Protein AF-A0A8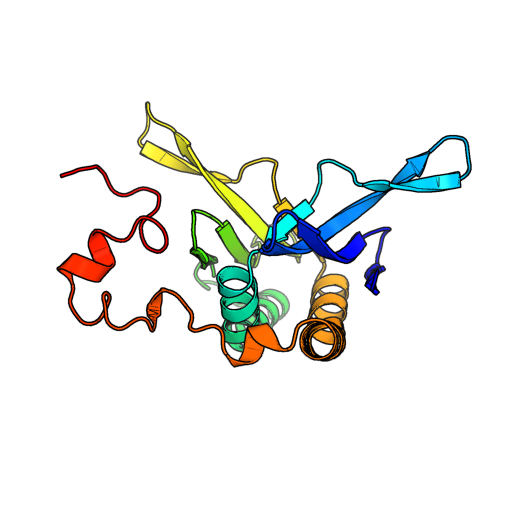B6C7X6-F1 (afdb_monomer)

pLDDT: mean 93.22, std 6.48, range [56.09, 98.69]

InterPro domains:
  IPR003173 Transcriptional coactivator p15 (PC4), C-terminal [PF02229] (4-51)
  IPR009044 ssDNA-binding transcriptional regulator [G3DSA:2.30.31.10] (1-64)
  IPR009044 ssDNA-binding transcriptional regulator [G3DSA:2.30.31.10] (76-138)
  IPR009044 ssDNA-binding transcriptional regulator [SSF54447] (4-64)
  IPR009044 ssDNA-binding transcriptional regulator [SSF54447] (81-137)
  IPR045125 RNA polymerase II transcriptional coactivator Sub1/Tcp4-like [PTHR13215] (2-65)

Structure (mmCIF, N/CA/C/O backbone):
data_AF-A0A8B6C7X6-F1
#
_entry.id   AF-A0A8B6C7X6-F1
#
loop_
_atom_site.group_PDB
_atom_site.id
_atom_site.type_symbol
_atom_site.label_atom_id
_atom_site.label_alt_id
_atom_site.label_comp_id
_atom_site.label_asym_id
_atom_site.label_entity_id
_atom_site.label_seq_id
_atom_site.pdbx_PDB_ins_code
_atom_site.Cartn_x
_atom_site.Cartn_y
_atom_site.Cartn_z
_atom_site.occupancy
_atom_site.B_iso_or_equiv
_atom_site.auth_seq_id
_atom_site.auth_comp_id
_atom_site.auth_asym_id
_atom_site.auth_atom_id
_atom_site.pdbx_PDB_model_num
ATOM 1 N N . MET A 1 1 ? 6.978 -7.448 -13.208 1.00 90.56 1 MET A N 1
ATOM 2 C CA . MET A 1 1 ? 6.382 -6.159 -12.790 1.00 90.56 1 MET A CA 1
ATOM 3 C C . MET A 1 1 ? 5.019 -6.073 -13.438 1.00 90.56 1 MET A C 1
ATOM 5 O O . MET A 1 1 ? 4.956 -6.223 -14.652 1.00 90.56 1 MET A O 1
ATOM 9 N N . LEU A 1 2 ? 3.965 -5.865 -12.661 1.00 97.81 2 LEU A N 1
ATOM 10 C CA . LEU A 1 2 ? 2.594 -5.778 -13.156 1.00 97.81 2 LEU A CA 1
ATOM 11 C C . LEU A 1 2 ? 2.209 -4.293 -13.242 1.00 97.81 2 LEU A C 1
ATOM 13 O O . LEU A 1 2 ? 2.288 -3.600 -12.225 1.00 97.81 2 LEU A O 1
ATOM 17 N N . PRO A 1 3 ? 1.902 -3.748 -14.429 1.00 97.81 3 PRO A N 1
ATOM 18 C CA . PRO A 1 3 ? 1.569 -2.336 -14.572 1.00 97.81 3 PRO A CA 1
ATOM 19 C C . PRO A 1 3 ? 0.169 -2.044 -14.025 1.00 97.81 3 PRO A C 1
ATOM 21 O O . PRO A 1 3 ? -0.782 -2.737 -14.364 1.00 97.81 3 PRO A O 1
ATOM 24 N N . ILE A 1 4 ? 0.034 -0.967 -13.248 1.00 97.94 4 ILE A N 1
ATOM 25 C CA . ILE A 1 4 ? -1.265 -0.485 -12.739 1.00 97.94 4 ILE A CA 1
ATOM 26 C C . ILE A 1 4 ? -1.573 0.959 -13.169 1.00 97.94 4 ILE A C 1
ATOM 28 O O . ILE A 1 4 ? -2.500 1.584 -12.667 1.00 97.94 4 ILE A O 1
ATOM 32 N N . GLY A 1 5 ? -0.791 1.501 -14.112 1.00 97.12 5 GLY A N 1
ATOM 33 C CA . GLY A 1 5 ? -1.032 2.786 -14.779 1.00 97.12 5 GLY A CA 1
ATOM 34 C C . GLY A 1 5 ? -0.183 3.961 -14.272 1.00 97.12 5 GLY A C 1
ATOM 35 O O . GLY A 1 5 ? 0.141 4.079 -13.092 1.00 97.12 5 GLY A O 1
ATOM 36 N N . GLY A 1 6 ? 0.170 4.882 -15.178 1.00 95.31 6 GLY A N 1
ATOM 37 C CA . GLY A 1 6 ? 0.943 6.094 -14.858 1.00 95.31 6 GLY A CA 1
ATOM 38 C C . GLY A 1 6 ? 2.358 5.823 -14.330 1.00 95.31 6 GLY A C 1
ATOM 39 O O . GLY A 1 6 ? 2.775 6.463 -13.361 1.00 95.31 6 GLY A O 1
ATOM 40 N N . ASP A 1 7 ? 3.053 4.857 -14.940 1.00 97.69 7 ASP A N 1
ATOM 41 C CA . ASP A 1 7 ? 4.367 4.338 -14.524 1.00 97.69 7 ASP A CA 1
ATOM 42 C C . ASP A 1 7 ? 4.389 3.788 -13.090 1.00 97.69 7 ASP A C 1
ATOM 44 O O . ASP A 1 7 ? 5.415 3.814 -12.408 1.00 97.69 7 ASP A O 1
ATOM 48 N N . ILE A 1 8 ? 3.244 3.309 -12.603 1.00 98.50 8 ILE A N 1
ATOM 49 C CA . ILE A 1 8 ? 3.136 2.612 -11.325 1.00 98.50 8 ILE A CA 1
ATOM 50 C C . ILE A 1 8 ? 3.047 1.118 -11.600 1.00 98.50 8 ILE A C 1
ATOM 52 O O . ILE A 1 8 ? 2.294 0.675 -12.470 1.00 98.50 8 ILE A O 1
ATOM 56 N N . PHE A 1 9 ? 3.825 0.357 -10.841 1.00 98.56 9 PHE A N 1
ATOM 57 C CA . PH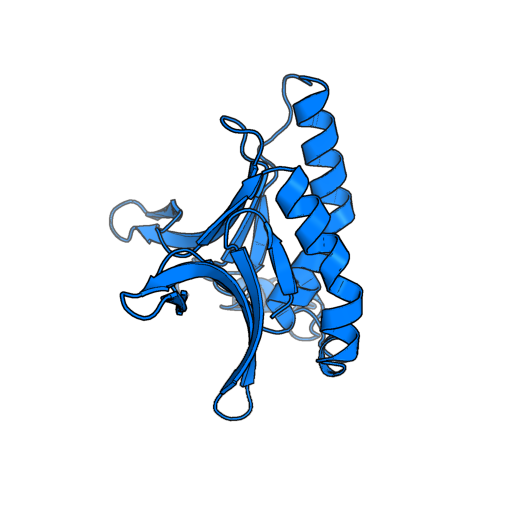E A 1 9 ? 3.926 -1.084 -10.974 1.00 98.56 9 PHE A CA 1
ATOM 58 C C . PHE A 1 9 ? 3.784 -1.764 -9.615 1.00 98.56 9 PHE A C 1
ATOM 60 O O . PHE A 1 9 ? 4.232 -1.228 -8.593 1.00 98.56 9 PHE A O 1
ATOM 67 N N . VAL A 1 10 ? 3.216 -2.967 -9.643 1.00 98.62 10 VAL A N 1
ATOM 68 C CA . VAL A 1 10 ? 3.313 -3.955 -8.572 1.00 98.62 10 VAL A CA 1
ATOM 69 C C . VAL A 1 10 ? 4.508 -4.860 -8.857 1.00 98.62 10 VAL A C 1
ATOM 71 O O . VAL A 1 10 ? 4.672 -5.383 -9.966 1.00 98.62 10 VAL A O 1
ATOM 74 N N . VAL A 1 11 ? 5.399 -4.998 -7.879 1.00 98.12 11 VAL A N 1
ATOM 75 C CA . VAL A 1 11 ? 6.640 -5.767 -8.021 1.00 98.12 11 VAL A CA 1
ATOM 76 C C . VAL A 1 11 ? 6.854 -6.618 -6.782 1.00 98.12 11 VAL A C 1
ATOM 78 O O . VAL A 1 11 ? 7.058 -6.083 -5.696 1.00 98.12 11 VAL A O 1
ATOM 81 N N . VAL A 1 12 ? 6.843 -7.935 -6.958 1.00 97.69 12 VAL A N 1
ATOM 82 C CA . VAL A 1 12 ? 7.314 -8.880 -5.944 1.00 97.69 12 VAL A CA 1
ATOM 83 C C . VAL A 1 12 ? 8.838 -8.819 -5.911 1.00 97.69 12 VAL A C 1
ATOM 85 O O . VAL A 1 12 ? 9.490 -8.866 -6.956 1.00 97.69 12 VAL A O 1
ATOM 88 N N . ASN A 1 13 ? 9.404 -8.660 -4.722 1.00 95.75 13 ASN A N 1
ATOM 89 C CA . ASN A 1 13 ? 10.838 -8.585 -4.507 1.00 95.75 13 ASN A CA 1
ATOM 90 C C . ASN A 1 13 ? 11.222 -9.425 -3.291 1.00 95.75 13 ASN A C 1
ATOM 92 O O . ASN A 1 13 ? 10.655 -9.249 -2.215 1.00 95.75 13 ASN A O 1
ATOM 96 N N . GLU A 1 14 ? 12.217 -10.286 -3.448 1.00 93.50 14 GLU A N 1
ATOM 97 C CA . GLU A 1 14 ? 12.741 -11.114 -2.371 1.00 93.50 14 GLU A CA 1
ATOM 98 C C . GLU A 1 14 ? 14.107 -10.589 -1.930 1.00 93.50 14 GLU A C 1
ATOM 100 O O . GLU A 1 14 ? 15.020 -10.386 -2.735 1.00 93.50 14 GLU A O 1
ATOM 105 N N . TRP A 1 15 ? 14.258 -10.332 -0.632 1.00 85.62 15 TRP A N 1
ATOM 106 C CA . TRP A 1 15 ? 15.520 -9.878 -0.066 1.00 85.62 15 TRP A CA 1
ATOM 107 C C . TRP A 1 15 ? 15.769 -10.499 1.303 1.00 85.62 15 TRP A C 1
ATOM 109 O O . TRP A 1 15 ? 15.027 -10.233 2.247 1.00 85.62 15 TRP A O 1
ATOM 119 N N . ARG A 1 16 ? 16.863 -11.266 1.422 1.00 88.56 16 ARG A N 1
ATOM 120 C CA . ARG A 1 16 ? 17.252 -11.980 2.656 1.00 88.56 16 ARG A CA 1
ATOM 121 C C . ARG A 1 16 ? 16.100 -12.826 3.210 1.00 88.56 16 ARG A C 1
ATOM 123 O O . ARG A 1 16 ? 15.691 -12.621 4.353 1.00 88.56 16 ARG A O 1
ATOM 130 N N . ASP A 1 17 ? 15.555 -13.691 2.356 1.00 87.81 17 ASP A N 1
ATOM 131 C CA . ASP A 1 17 ? 14.455 -14.615 2.671 1.00 87.81 17 ASP A CA 1
ATOM 132 C C . ASP A 1 17 ? 13.160 -13.910 3.113 1.00 87.81 17 ASP A C 1
ATOM 134 O O . ASP A 1 17 ? 12.308 -14.478 3.794 1.00 87.81 17 ASP A O 1
ATOM 138 N N . LYS A 1 18 ? 13.012 -12.627 2.759 1.00 91.88 18 LYS A N 1
ATOM 139 C CA . LYS A 1 18 ? 11.790 -11.854 2.982 1.00 91.88 18 LYS A CA 1
ATOM 140 C C . LYS A 1 18 ? 11.218 -11.417 1.655 1.00 91.88 18 LYS A C 1
ATOM 142 O O . LYS A 1 18 ? 11.855 -10.658 0.922 1.00 91.88 18 LYS A O 1
ATOM 147 N N . VAL A 1 19 ? 9.987 -11.835 1.402 1.00 96.06 19 VAL A N 1
ATOM 148 C CA . VAL A 1 19 ? 9.204 -11.360 0.269 1.00 96.06 19 VAL A CA 1
ATOM 149 C C . VAL A 1 19 ? 8.532 -10.040 0.643 1.00 96.06 19 VAL A C 1
ATOM 151 O O . VAL A 1 19 ? 7.884 -9.915 1.684 1.00 96.06 19 VAL A O 1
ATOM 154 N N . LEU A 1 20 ? 8.720 -9.036 -0.208 1.00 97.12 20 LEU A N 1
ATOM 155 C CA . LEU A 1 20 ? 8.064 -7.740 -0.142 1.00 97.12 20 LEU A CA 1
ATOM 156 C C . LEU A 1 20 ? 7.346 -7.471 -1.458 1.00 97.12 20 LEU A C 1
ATOM 158 O O . LEU A 1 20 ? 7.908 -7.645 -2.539 1.00 97.12 20 LEU A O 1
ATOM 162 N N . ILE A 1 21 ? 6.130 -6.954 -1.368 1.00 98.31 21 ILE A N 1
ATOM 163 C CA . ILE A 1 21 ? 5.310 -6.604 -2.520 1.00 98.31 21 ILE A CA 1
ATOM 164 C C . ILE A 1 21 ? 5.274 -5.083 -2.617 1.00 98.31 21 ILE A C 1
ATOM 166 O O . ILE A 1 21 ? 4.769 -4.367 -1.750 1.00 98.31 21 ILE A O 1
ATOM 170 N N . HIS A 1 22 ? 5.922 -4.557 -3.648 1.00 98.50 22 HIS A N 1
ATOM 171 C CA . HIS A 1 22 ? 6.088 -3.129 -3.858 1.00 98.50 22 HIS A CA 1
ATOM 172 C C . HIS A 1 22 ? 4.953 -2.589 -4.720 1.00 98.50 22 HIS A C 1
ATOM 174 O O . HIS A 1 22 ? 4.785 -3.047 -5.841 1.00 98.50 22 HIS A O 1
ATOM 180 N N . ILE A 1 23 ? 4.271 -1.540 -4.257 1.00 98.69 23 ILE A N 1
ATOM 181 C CA . ILE A 1 23 ? 3.383 -0.705 -5.077 1.00 98.69 23 ILE A CA 1
ATOM 182 C C . ILE A 1 23 ? 4.109 0.622 -5.278 1.00 98.69 23 ILE A C 1
ATOM 184 O O . ILE A 1 23 ? 4.234 1.424 -4.342 1.00 98.69 23 ILE A O 1
ATOM 188 N N . ARG A 1 24 ? 4.699 0.835 -6.458 1.00 98.44 24 ARG A N 1
ATOM 189 C CA . ARG A 1 24 ? 5.720 1.880 -6.623 1.00 98.44 24 ARG A CA 1
ATOM 190 C C . ARG A 1 24 ? 5.663 2.569 -7.973 1.00 98.44 24 ARG A C 1
ATOM 192 O O . ARG A 1 24 ? 5.500 1.925 -9.002 1.00 98.44 24 ARG A O 1
ATOM 199 N N . LYS A 1 25 ? 5.858 3.892 -7.949 1.00 98.38 25 LYS A N 1
ATOM 200 C CA . LYS A 1 25 ? 6.077 4.696 -9.149 1.00 98.38 25 LYS A CA 1
ATOM 201 C C . LYS A 1 25 ? 7.526 4.567 -9.607 1.00 98.38 25 LYS A C 1
ATOM 203 O O . LYS A 1 25 ? 8.451 4.712 -8.800 1.00 98.38 25 LYS A O 1
ATOM 208 N N . TYR A 1 26 ? 7.696 4.377 -10.901 1.00 98.25 26 TYR A N 1
ATOM 209 C CA . TYR A 1 26 ? 8.964 4.370 -11.602 1.00 98.25 26 TYR A CA 1
ATOM 210 C C . TYR A 1 26 ? 9.065 5.610 -12.492 1.00 98.25 26 TYR A C 1
ATOM 212 O O . TYR A 1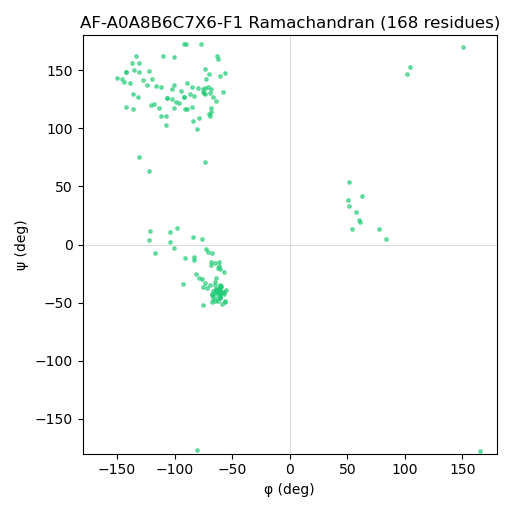 26 ? 8.080 6.293 -12.773 1.00 98.25 26 TYR A O 1
ATOM 220 N N . GLU A 1 27 ? 10.284 5.919 -12.899 1.00 97.38 27 GLU A N 1
ATOM 221 C CA . GLU A 1 27 ? 10.586 6.925 -13.910 1.00 97.38 27 GLU A CA 1
ATOM 222 C C . GLU A 1 27 ? 11.650 6.367 -14.845 1.00 97.38 27 GLU A C 1
ATOM 224 O O . GLU A 1 27 ? 12.381 5.449 -14.473 1.00 97.38 27 GLU A O 1
ATOM 229 N N . LYS A 1 28 ? 11.731 6.882 -16.067 1.00 96.38 28 LYS A N 1
ATOM 230 C CA . LYS A 1 28 ? 12.790 6.484 -16.987 1.00 96.38 28 LYS A CA 1
ATOM 231 C C . LYS A 1 28 ? 14.046 7.306 -16.731 1.00 96.38 28 LYS A C 1
ATOM 233 O O . LYS A 1 28 ? 13.972 8.520 -16.555 1.00 96.38 28 LYS A O 1
ATOM 238 N N . ASN A 1 29 ? 15.196 6.643 -16.709 1.00 95.44 29 ASN A N 1
ATOM 239 C CA . ASN A 1 29 ? 16.491 7.316 -16.686 1.00 95.44 29 ASN A CA 1
ATOM 240 C C . ASN A 1 29 ? 16.900 7.787 -18.099 1.00 95.44 29 ASN A C 1
ATOM 242 O O . ASN A 1 29 ? 16.172 7.591 -19.068 1.00 95.44 29 ASN A O 1
ATOM 246 N N . SER A 1 30 ? 18.096 8.370 -18.236 1.00 95.88 30 SER A N 1
ATOM 247 C CA . SER A 1 30 ? 18.633 8.835 -19.527 1.00 95.88 30 SER A CA 1
ATOM 248 C C . SER A 1 30 ? 18.823 7.735 -20.581 1.00 95.88 30 SER A C 1
ATOM 250 O O . SER A 1 30 ? 18.998 8.050 -21.753 1.00 95.88 30 SER A O 1
ATOM 252 N N . ALA A 1 31 ? 18.800 6.464 -20.177 1.00 96.19 31 ALA A N 1
ATOM 253 C CA . ALA A 1 31 ? 18.861 5.304 -21.060 1.00 96.19 31 ALA A CA 1
ATOM 254 C C . ALA A 1 31 ? 17.468 4.712 -21.353 1.00 96.19 31 ALA A C 1
ATOM 256 O O . ALA A 1 31 ? 17.378 3.583 -21.826 1.00 96.19 31 ALA A O 1
ATOM 257 N N . GLU A 1 32 ? 16.386 5.439 -21.046 1.00 94.81 32 GLU A N 1
ATOM 258 C CA . GLU A 1 32 ? 14.991 5.004 -21.212 1.00 94.81 32 GLU A CA 1
ATOM 259 C C . GLU A 1 32 ? 14.609 3.752 -20.394 1.00 94.81 32 GLU A C 1
ATOM 261 O O . GLU A 1 32 ? 13.592 3.107 -20.659 1.00 94.81 32 GLU A O 1
ATOM 266 N N . VAL A 1 33 ? 15.385 3.423 -19.356 1.00 94.69 33 VAL A N 1
ATOM 267 C CA . VAL A 1 33 ? 15.130 2.283 -18.466 1.00 94.69 33 VAL A CA 1
ATOM 268 C C . VAL A 1 33 ? 14.349 2.742 -17.241 1.00 94.69 33 VAL A C 1
ATOM 270 O O . VAL A 1 33 ? 14.724 3.718 -16.588 1.00 94.69 33 VAL A O 1
ATOM 273 N N . TYR A 1 34 ? 13.285 2.011 -16.899 1.00 95.69 34 TYR A N 1
ATOM 274 C CA . TYR A 1 34 ? 12.517 2.256 -15.682 1.00 95.69 34 TYR A CA 1
ATOM 275 C C . TYR A 1 34 ? 13.357 2.011 -14.426 1.00 95.69 34 TYR A C 1
ATOM 277 O O . TYR A 1 34 ? 13.849 0.908 -14.187 1.00 95.69 34 TYR A O 1
ATOM 285 N N . VAL A 1 35 ? 13.454 3.036 -13.584 1.00 96.69 35 VAL A N 1
ATOM 286 C CA . VAL A 1 35 ? 14.092 3.000 -12.269 1.00 96.69 35 VAL A CA 1
ATOM 287 C C . VAL A 1 35 ? 13.081 3.360 -11.173 1.00 96.69 35 VAL A C 1
ATOM 289 O O . VAL A 1 35 ? 12.206 4.205 -11.385 1.00 96.69 35 VAL A O 1
ATOM 292 N N . PRO A 1 36 ? 13.141 2.706 -9.998 1.00 97.12 36 PRO A N 1
ATOM 293 C CA . PRO A 1 36 ? 12.178 2.937 -8.929 1.00 97.12 36 PRO A CA 1
ATOM 294 C C . PRO A 1 36 ? 12.378 4.313 -8.289 1.00 97.12 36 PRO A C 1
ATOM 296 O O . PRO A 1 36 ? 13.490 4.689 -7.922 1.00 97.12 36 PRO A O 1
ATOM 299 N N . THR A 1 37 ? 11.284 5.039 -8.053 1.00 97.38 37 THR A N 1
ATOM 300 C CA . THR A 1 37 ? 11.325 6.305 -7.306 1.00 97.38 37 THR A CA 1
ATOM 301 C C . THR A 1 37 ? 11.082 6.081 -5.810 1.00 97.38 37 THR A C 1
ATOM 303 O O . THR A 1 37 ? 10.667 5.007 -5.363 1.00 97.38 37 THR A O 1
ATOM 306 N N . LYS A 1 38 ? 11.252 7.136 -5.002 1.00 96.50 38 LYS A N 1
ATOM 307 C CA . LYS A 1 38 ? 10.855 7.127 -3.581 1.00 96.50 38 LYS A CA 1
ATOM 308 C C . LYS A 1 38 ? 9.330 7.069 -3.380 1.00 96.50 38 LYS A C 1
ATOM 310 O O . LYS A 1 38 ? 8.897 6.714 -2.285 1.00 96.50 38 LYS A O 1
ATOM 315 N N . LYS A 1 39 ? 8.523 7.384 -4.404 1.00 97.81 39 LYS A N 1
ATOM 316 C CA . LYS A 1 39 ? 7.051 7.355 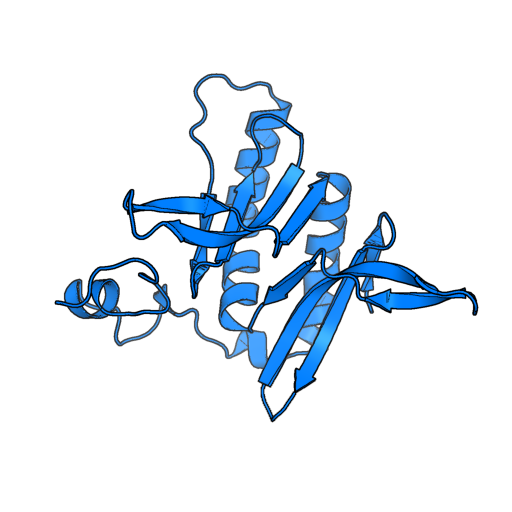-4.345 1.00 97.81 39 LYS A CA 1
ATOM 317 C C . LYS A 1 39 ? 6.560 5.918 -4.487 1.00 97.81 39 LYS A C 1
ATOM 319 O O . LYS A 1 39 ? 6.663 5.318 -5.552 1.00 97.81 39 LYS A O 1
ATOM 324 N N . GLY A 1 40 ? 6.049 5.366 -3.402 1.00 98.00 40 GLY A N 1
ATOM 325 C CA . GLY A 1 40 ? 5.649 3.973 -3.323 1.00 98.00 40 GLY A CA 1
ATOM 326 C C . GLY A 1 40 ? 5.788 3.424 -1.919 1.00 98.00 40 GLY A C 1
ATOM 327 O O . GLY A 1 40 ? 6.435 4.021 -1.051 1.00 98.00 40 GLY A O 1
ATOM 328 N N . ILE A 1 41 ? 5.247 2.235 -1.728 1.00 98.31 41 ILE A N 1
ATOM 329 C CA . ILE A 1 41 ? 5.350 1.475 -0.491 1.00 98.31 41 ILE A CA 1
ATOM 330 C C . ILE A 1 41 ? 5.784 0.044 -0.799 1.00 98.31 41 ILE A C 1
ATOM 332 O O . ILE A 1 41 ? 5.679 -0.409 -1.934 1.00 98.31 41 ILE A O 1
ATOM 336 N N . ALA A 1 42 ? 6.384 -0.608 0.186 1.00 97.81 42 ALA A N 1
ATOM 337 C CA . ALA A 1 42 ? 6.726 -2.021 0.142 1.00 97.81 42 ALA A CA 1
ATOM 338 C C . ALA A 1 42 ? 5.978 -2.661 1.304 1.00 97.81 42 ALA A C 1
ATOM 340 O O . ALA A 1 42 ? 6.164 -2.210 2.439 1.00 97.81 42 ALA A O 1
ATOM 341 N N . LEU A 1 43 ? 5.107 -3.609 0.984 1.00 97.81 43 LEU A N 1
ATOM 342 C CA . LEU A 1 43 ? 4.280 -4.338 1.931 1.00 97.81 43 LEU A CA 1
ATOM 343 C C . LEU A 1 43 ? 4.920 -5.701 2.187 1.00 97.81 43 LEU A C 1
ATOM 345 O O . LEU A 1 43 ? 5.409 -6.327 1.250 1.00 97.81 43 LEU A O 1
ATOM 349 N N . ASP A 1 44 ? 4.957 -6.140 3.439 1.00 96.12 44 ASP A N 1
ATOM 350 C CA . ASP A 1 44 ? 5.201 -7.554 3.737 1.00 96.12 44 ASP A CA 1
ATOM 351 C C . ASP A 1 44 ? 3.934 -8.393 3.478 1.00 96.12 44 ASP A C 1
ATOM 353 O O . ASP A 1 44 ? 2.874 -7.851 3.157 1.00 96.12 44 ASP A O 1
ATOM 357 N N . LEU A 1 45 ? 4.046 -9.723 3.566 1.00 95.75 45 LEU A N 1
ATOM 358 C CA . LEU A 1 45 ? 2.932 -10.629 3.248 1.00 95.75 45 LEU A CA 1
ATOM 359 C C . LEU A 1 45 ? 1.706 -10.385 4.137 1.00 95.75 45 LEU A C 1
ATOM 361 O O . LEU A 1 45 ? 0.580 -10.429 3.654 1.00 95.75 45 LEU A O 1
ATOM 365 N N . ASN A 1 46 ? 1.928 -10.052 5.411 1.00 94.25 46 ASN A N 1
ATOM 366 C CA . ASN A 1 46 ? 0.868 -9.735 6.368 1.00 94.25 46 ASN A CA 1
ATOM 367 C C . ASN A 1 46 ? 0.120 -8.459 5.952 1.00 94.25 46 ASN A C 1
ATOM 369 O O . ASN A 1 46 ? -1.104 -8.451 5.838 1.00 94.25 46 ASN A O 1
ATOM 373 N N . GLN A 1 47 ? 0.868 -7.398 5.634 1.00 97.00 47 GLN A N 1
ATOM 374 C CA . GLN A 1 47 ? 0.315 -6.137 5.138 1.00 97.00 47 GLN A CA 1
ATOM 375 C C . GLN A 1 47 ? -0.447 -6.298 3.819 1.00 97.00 47 GLN A C 1
ATOM 377 O O . GLN A 1 47 ? -1.478 -5.655 3.626 1.00 97.00 47 GLN A O 1
ATOM 382 N N . TRP A 1 48 ? 0.066 -7.121 2.903 1.00 97.62 48 TRP A N 1
ATOM 383 C CA . TRP A 1 48 ? -0.591 -7.396 1.628 1.00 97.62 48 TRP A CA 1
ATOM 384 C C . TRP A 1 48 ? -1.898 -8.164 1.825 1.00 97.62 48 TRP A C 1
ATOM 386 O O . TRP A 1 48 ? -2.930 -7.758 1.304 1.00 97.62 48 TRP A O 1
ATOM 396 N N . GLN A 1 49 ? -1.886 -9.212 2.646 1.00 95.69 49 GLN A N 1
ATOM 397 C CA . GLN A 1 49 ? -3.084 -9.986 2.950 1.00 95.69 49 GLN A CA 1
ATOM 398 C C . GLN A 1 49 ? -4.165 -9.137 3.632 1.00 95.69 49 GLN A C 1
ATOM 400 O O . GLN A 1 49 ? -5.333 -9.234 3.272 1.00 95.69 49 GLN A O 1
ATOM 405 N N . LEU A 1 50 ? -3.786 -8.249 4.560 1.00 96.25 50 LEU A N 1
ATOM 406 C CA . LEU A 1 50 ? -4.723 -7.286 5.148 1.00 96.25 50 LEU A CA 1
ATOM 407 C C . LEU A 1 50 ? -5.295 -6.322 4.103 1.00 96.25 50 LEU A C 1
ATOM 409 O O . LEU A 1 50 ? -6.482 -6.014 4.146 1.00 96.25 50 LEU A O 1
ATOM 413 N N . LEU A 1 51 ? -4.481 -5.864 3.147 1.00 97.75 51 LEU A N 1
ATOM 414 C CA . LEU A 1 51 ? -4.973 -5.030 2.050 1.00 97.75 51 LEU A CA 1
ATOM 415 C C . LEU A 1 51 ? -6.028 -5.770 1.219 1.00 97.75 51 LEU A C 1
ATOM 417 O O . LEU A 1 51 ? -7.046 -5.173 0.881 1.00 97.75 51 LEU A O 1
ATOM 421 N N . GLU A 1 52 ? -5.800 -7.051 0.921 1.00 96.94 52 GLU A N 1
ATOM 422 C CA . GLU A 1 52 ? -6.767 -7.895 0.217 1.00 96.94 52 GLU A CA 1
ATOM 423 C C . GLU A 1 52 ? -8.050 -8.128 1.021 1.00 96.94 52 GLU A C 1
ATOM 425 O O . GLU A 1 52 ? -9.144 -8.102 0.461 1.00 96.94 52 GLU A O 1
ATOM 430 N N . MET A 1 53 ? -7.932 -8.321 2.336 1.00 95.75 53 MET A N 1
ATOM 431 C CA . MET A 1 53 ? -9.088 -8.496 3.216 1.00 95.75 53 MET A CA 1
ATOM 432 C C . MET A 1 53 ? -10.000 -7.270 3.225 1.00 95.75 53 MET A C 1
ATOM 434 O O . MET A 1 53 ? -11.212 -7.439 3.221 1.00 95.75 53 MET A O 1
ATOM 438 N N . TYR A 1 54 ? -9.428 -6.062 3.208 1.00 97.38 54 TYR A N 1
ATOM 439 C CA . TYR A 1 54 ? -10.187 -4.809 3.271 1.00 97.38 54 TYR A CA 1
ATOM 440 C C . TYR A 1 54 ? -10.730 -4.325 1.920 1.00 97.38 54 TYR A C 1
ATOM 442 O O . TYR A 1 54 ? -11.247 -3.210 1.834 1.00 97.38 54 TYR A O 1
ATOM 450 N N . VAL A 1 55 ? -10.595 -5.103 0.839 1.00 97.69 55 VAL A N 1
ATOM 451 C CA . VAL A 1 55 ? -11.024 -4.675 -0.503 1.00 97.69 55 VAL A CA 1
ATOM 452 C C . VAL A 1 55 ? -12.488 -4.273 -0.522 1.00 97.69 55 VAL A C 1
ATOM 454 O O . VAL A 1 55 ? -12.803 -3.208 -1.041 1.00 97.69 55 VAL A O 1
ATOM 457 N N . ASN A 1 56 ? -13.373 -5.094 0.041 1.00 97.62 56 ASN A N 1
ATOM 458 C CA . ASN A 1 56 ? -14.812 -4.852 -0.039 1.00 97.62 56 ASN A CA 1
ATOM 459 C C . ASN A 1 56 ? -15.202 -3.568 0.702 1.00 97.62 56 ASN A C 1
ATOM 461 O O . ASN A 1 56 ? -15.974 -2.766 0.187 1.00 97.62 56 ASN A O 1
ATOM 465 N N . GLU A 1 57 ? -14.617 -3.335 1.873 1.00 96.88 57 GLU A N 1
ATOM 466 C CA . GLU A 1 57 ? -14.847 -2.140 2.675 1.00 96.88 57 GLU A CA 1
ATOM 467 C C . GLU A 1 57 ? -14.259 -0.887 2.008 1.00 96.88 57 GLU A C 1
ATOM 469 O O . GLU A 1 57 ? -14.836 0.198 2.096 1.00 96.88 57 GLU A O 1
ATOM 474 N N . ILE A 1 58 ? -13.126 -1.019 1.310 1.00 97.31 58 ILE A N 1
ATOM 475 C CA . ILE A 1 58 ? -12.553 0.066 0.505 1.00 97.31 58 ILE A CA 1
ATOM 476 C C . ILE A 1 58 ? -13.458 0.375 -0.694 1.00 97.31 58 ILE A C 1
ATOM 478 O O . ILE A 1 58 ? -13.709 1.546 -0.962 1.00 97.31 58 ILE A O 1
ATOM 482 N N . GLU A 1 59 ? -13.980 -0.633 -1.393 1.00 97.06 59 GLU A N 1
ATOM 483 C CA . GLU A 1 59 ? -14.910 -0.456 -2.518 1.00 97.06 59 GLU A CA 1
ATOM 484 C C . GLU A 1 59 ? -16.221 0.205 -2.098 1.00 97.06 59 GLU A C 1
ATOM 486 O O . GLU A 1 59 ? -16.716 1.106 -2.780 1.00 97.06 59 GLU A O 1
ATOM 491 N N . GLU A 1 60 ? -16.768 -0.203 -0.955 1.00 95.44 60 GLU A N 1
ATOM 492 C CA . GLU A 1 60 ? -17.949 0.428 -0.378 1.00 95.44 60 GLU A CA 1
ATOM 493 C C . GLU A 1 60 ? -17.668 1.905 -0.070 1.00 95.44 60 GLU A C 1
ATOM 495 O O . GLU A 1 60 ? -18.443 2.783 -0.451 1.00 95.44 60 GLU A O 1
ATOM 500 N N . ALA A 1 61 ? -16.514 2.200 0.532 1.00 94.75 61 ALA A N 1
ATOM 501 C CA . ALA A 1 61 ? -16.094 3.567 0.814 1.00 94.75 61 ALA A CA 1
ATOM 502 C C . ALA A 1 61 ? -15.878 4.402 -0.463 1.00 94.75 61 ALA A C 1
ATOM 504 O O . ALA A 1 61 ? -16.239 5.577 -0.490 1.00 94.75 61 ALA A O 1
ATOM 505 N N . ILE A 1 62 ? -15.318 3.822 -1.530 1.00 95.50 62 ILE A N 1
ATOM 506 C CA . ILE A 1 62 ? -15.193 4.484 -2.839 1.00 95.50 62 ILE A CA 1
ATOM 507 C C . ILE A 1 62 ? -16.579 4.790 -3.414 1.00 95.50 62 ILE A C 1
ATOM 509 O O . ILE A 1 62 ? -16.815 5.913 -3.854 1.00 95.50 62 ILE A O 1
ATOM 513 N N . SER A 1 63 ? -17.499 3.826 -3.370 1.00 94.81 63 SER A N 1
ATOM 514 C CA . SER A 1 63 ? -18.865 3.986 -3.885 1.00 94.81 63 SER A CA 1
ATOM 515 C C . SER A 1 63 ? -19.600 5.116 -3.160 1.00 94.81 63 SER A C 1
ATOM 517 O O . SER A 1 63 ? -20.139 6.014 -3.800 1.00 94.81 63 SER A O 1
ATOM 519 N N . GLN A 1 64 ? -19.511 5.154 -1.827 1.00 92.56 64 GLN A N 1
ATOM 520 C CA . GLN A 1 64 ? -20.085 6.230 -1.014 1.00 92.56 64 GLN A CA 1
ATOM 521 C C . GLN A 1 64 ? -19.501 7.616 -1.347 1.00 92.56 64 GLN A C 1
ATOM 523 O O . GLN A 1 64 ? -20.223 8.611 -1.297 1.00 92.56 64 GLN A O 1
ATOM 528 N N . MET A 1 65 ? -18.211 7.698 -1.703 1.00 91.00 65 MET A N 1
ATOM 529 C CA . MET A 1 65 ? -17.587 8.954 -2.145 1.00 91.00 65 MET A CA 1
ATOM 530 C C . MET A 1 65 ? -18.052 9.379 -3.542 1.00 91.00 65 MET A C 1
ATOM 532 O O . MET A 1 65 ? -18.223 10.570 -3.785 1.00 91.00 65 MET A O 1
ATOM 536 N N . ILE A 1 66 ? -18.249 8.428 -4.460 1.00 90.31 66 ILE A N 1
ATOM 537 C CA . ILE A 1 66 ? -18.757 8.698 -5.815 1.00 90.31 66 ILE A CA 1
ATOM 538 C C . ILE A 1 66 ? -20.204 9.199 -5.760 1.00 90.31 66 ILE A C 1
ATOM 540 O O . ILE A 1 66 ? -20.548 10.143 -6.469 1.00 90.31 66 ILE A O 1
ATOM 544 N N . ASP A 1 67 ? -21.017 8.609 -4.887 1.00 90.38 67 ASP A N 1
ATOM 545 C CA . ASP A 1 67 ? -22.421 8.972 -4.686 1.00 90.38 67 ASP A CA 1
ATOM 546 C C . ASP A 1 67 ? -22.607 10.279 -3.880 1.00 90.38 67 ASP A C 1
ATOM 548 O O . ASP A 1 67 ? -23.738 10.651 -3.564 1.00 90.38 67 ASP A O 1
ATOM 552 N N . ASP A 1 68 ? -21.513 10.980 -3.545 1.00 84.81 68 ASP A N 1
ATOM 553 C CA . ASP A 1 68 ? -21.483 12.219 -2.748 1.00 84.81 68 ASP A CA 1
ATOM 554 C C . ASP A 1 68 ? -22.273 12.094 -1.431 1.00 84.81 68 ASP A C 1
ATOM 556 O O . ASP A 1 68 ? -22.983 13.002 -0.980 1.00 84.81 68 ASP A O 1
ATOM 560 N N . VAL A 1 69 ? -22.180 10.920 -0.795 1.00 82.75 69 VAL A N 1
ATOM 561 C CA . VAL A 1 69 ? -22.888 10.653 0.455 1.00 82.75 69 VAL A CA 1
ATOM 562 C C . VAL A 1 69 ? -22.271 11.502 1.564 1.00 82.75 69 VAL A C 1
ATOM 564 O O . VAL A 1 69 ? -21.148 11.290 2.025 1.00 82.75 69 VAL A O 1
ATOM 567 N N . THR A 1 70 ? -23.034 12.485 2.036 1.00 81.00 70 THR A N 1
ATOM 568 C CA . THR A 1 70 ? -22.591 13.354 3.130 1.00 81.00 70 THR A CA 1
ATOM 569 C C . THR A 1 70 ? -22.544 12.609 4.467 1.00 81.00 70 THR A C 1
ATOM 571 O O . THR A 1 70 ? -23.369 11.741 4.745 1.00 81.00 70 THR A O 1
ATOM 574 N N . GLY A 1 71 ? -21.598 12.983 5.333 1.00 77.94 71 GLY A N 1
ATOM 575 C CA . GLY A 1 71 ? -21.492 12.429 6.689 1.00 77.94 71 GLY A CA 1
ATOM 576 C C . GLY A 1 71 ? -20.751 11.092 6.791 1.00 77.94 71 GLY A C 1
ATOM 577 O O . GLY A 1 71 ? -20.640 10.554 7.890 1.00 77.94 71 GLY A O 1
ATOM 578 N N . VAL A 1 72 ? -20.191 10.583 5.690 1.00 76.19 72 VAL A N 1
ATOM 579 C CA . VAL A 1 72 ? -19.381 9.358 5.701 1.00 76.19 72 VAL A CA 1
ATOM 580 C C . VAL A 1 72 ? -18.079 9.595 6.487 1.00 76.19 72 VAL A C 1
ATOM 582 O O . VAL A 1 72 ? -17.354 10.573 6.230 1.00 76.19 72 VAL A O 1
ATOM 585 N N . PRO A 1 73 ? -17.757 8.750 7.486 1.00 79.00 73 PRO A N 1
ATOM 586 C CA . PRO A 1 73 ? -16.521 8.872 8.251 1.00 79.00 73 PRO A CA 1
ATOM 587 C C . PRO A 1 73 ? -15.287 8.680 7.361 1.00 79.00 73 PRO A C 1
ATOM 589 O O . PRO A 1 73 ? -15.360 8.236 6.221 1.00 79.00 73 PRO A O 1
ATOM 592 N N . GLU A 1 74 ? -14.122 9.112 7.843 1.00 81.44 74 GLU A N 1
ATOM 593 C CA . GLU A 1 74 ? -12.879 8.818 7.128 1.00 81.44 74 GLU A CA 1
ATOM 594 C C . GLU A 1 74 ? -12.591 7.324 7.219 1.00 81.44 74 GLU A C 1
ATOM 596 O O . GLU A 1 74 ? -12.322 6.803 8.299 1.00 81.44 74 GLU A O 1
ATOM 601 N N . MET A 1 75 ? -12.648 6.649 6.074 1.00 91.25 75 MET A N 1
ATOM 602 C CA . MET A 1 75 ? -12.371 5.223 5.991 1.00 91.25 75 MET A CA 1
ATOM 603 C C . MET A 1 75 ? -10.864 5.027 5.884 1.00 91.25 75 MET A C 1
ATOM 605 O O . MET A 1 75 ? -10.240 5.327 4.864 1.00 91.25 75 MET A O 1
ATOM 609 N N . THR A 1 76 ? -10.276 4.576 6.987 1.00 95.38 76 THR A N 1
ATOM 610 C CA . THR A 1 76 ? -8.855 4.273 7.130 1.00 95.38 76 THR A CA 1
ATOM 611 C C . THR A 1 76 ? -8.720 2.902 7.776 1.00 95.38 76 THR A C 1
ATOM 613 O O . THR A 1 76 ? -9.224 2.688 8.876 1.00 95.38 76 THR A O 1
ATOM 616 N N . PHE A 1 77 ? -7.954 2.018 7.146 1.00 95.88 77 PHE A N 1
ATOM 617 C CA . PHE A 1 77 ? -7.635 0.692 7.655 1.00 95.88 77 PHE A CA 1
ATOM 618 C C . PHE A 1 77 ? -6.139 0.582 7.923 1.00 95.88 77 PHE A C 1
ATOM 620 O O . PHE A 1 77 ? -5.301 1.045 7.143 1.00 95.88 77 PHE A O 1
ATOM 627 N N . HIS A 1 78 ? -5.796 -0.009 9.059 1.00 95.50 78 HIS A N 1
ATOM 628 C CA . HIS A 1 78 ? -4.416 -0.270 9.437 1.00 95.50 78 HIS A CA 1
ATOM 629 C C . HIS A 1 78 ? -3.963 -1.605 8.853 1.00 95.50 78 HIS A C 1
ATOM 631 O O . HIS A 1 78 ? -4.634 -2.615 9.021 1.00 95.50 78 HIS A O 1
ATOM 637 N N . LEU A 1 79 ? -2.817 -1.607 8.176 1.00 96.62 79 LEU A N 1
ATOM 638 C CA . LEU A 1 79 ? -2.234 -2.803 7.563 1.00 96.62 79 LEU A CA 1
ATOM 639 C C . LEU A 1 79 ? -1.105 -3.403 8.413 1.00 96.62 79 LEU A C 1
ATOM 641 O O . LEU A 1 79 ? -0.524 -4.410 8.034 1.00 96.62 79 LEU A O 1
ATOM 645 N N . GLY A 1 80 ? -0.747 -2.775 9.537 1.00 94.69 80 GLY A N 1
ATOM 646 C CA . GLY A 1 80 ? 0.383 -3.189 10.367 1.00 94.69 80 GLY A CA 1
ATOM 647 C C . GLY A 1 80 ? 1.623 -2.297 10.238 1.00 94.69 80 GLY A C 1
ATOM 648 O O . GLY A 1 80 ? 1.860 -1.639 9.220 1.00 94.69 80 GLY A O 1
ATOM 649 N N . ARG A 1 81 ? 2.438 -2.238 11.299 1.00 93.56 81 ARG A N 1
ATOM 650 C CA . ARG A 1 81 ? 3.729 -1.506 11.389 1.00 93.56 81 ARG A CA 1
ATOM 651 C C . ARG A 1 81 ? 3.644 -0.033 10.968 1.00 93.56 81 ARG A C 1
ATOM 653 O O . ARG A 1 81 ? 4.573 0.543 10.400 1.00 93.56 81 ARG A O 1
ATOM 660 N N . GLY A 1 82 ? 2.497 0.581 11.230 1.00 95.94 82 GLY A N 1
ATOM 661 C CA . GLY A 1 82 ? 2.200 1.982 10.926 1.00 95.94 82 GLY A CA 1
ATOM 662 C C . GLY A 1 82 ? 1.865 2.254 9.459 1.00 95.94 82 GLY A C 1
ATOM 663 O O . GLY A 1 82 ? 1.853 3.417 9.060 1.00 95.94 82 GLY A O 1
ATOM 664 N N . VAL A 1 83 ? 1.610 1.221 8.655 1.00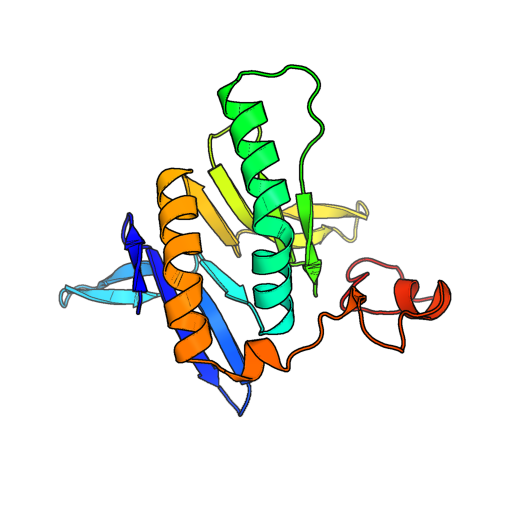 98.00 83 VAL A N 1
ATOM 665 C CA . VAL A 1 83 ? 1.100 1.350 7.287 1.00 98.00 83 VAL A CA 1
ATOM 666 C C . VAL A 1 83 ? -0.423 1.352 7.308 1.00 98.00 83 VAL A C 1
ATOM 668 O O . VAL A 1 83 ? -1.038 0.597 8.056 1.00 98.00 83 VAL A O 1
ATOM 671 N N . TYR A 1 84 ? -1.024 2.219 6.501 1.00 97.81 84 TYR A N 1
ATOM 672 C CA . TYR A 1 84 ? -2.468 2.383 6.404 1.00 97.81 84 TYR A CA 1
ATOM 673 C C . TYR A 1 84 ? -2.901 2.463 4.946 1.00 97.81 84 TYR A C 1
ATOM 675 O O . TYR A 1 84 ? -2.157 2.984 4.108 1.00 97.81 84 TYR A O 1
ATOM 683 N N . VAL A 1 85 ? -4.118 2.003 4.681 1.00 98.25 85 VAL A N 1
ATOM 684 C CA . VAL A 1 85 ? -4.869 2.293 3.461 1.00 98.25 85 VAL A CA 1
ATOM 685 C C . VAL A 1 85 ? -6.063 3.177 3.811 1.00 98.25 85 VAL A C 1
ATOM 687 O O . VAL A 1 85 ? -6.713 2.960 4.829 1.00 98.25 85 VAL A O 1
ATOM 690 N N . SER A 1 86 ? -6.326 4.213 3.022 1.00 97.31 86 SER A N 1
ATOM 691 C CA . SER A 1 86 ? -7.423 5.150 3.283 1.00 97.31 86 SER A CA 1
ATOM 692 C C . SER A 1 86 ? -8.050 5.669 1.998 1.00 97.31 86 SER A C 1
ATOM 694 O O . SER A 1 86 ? -7.331 5.962 1.043 1.00 97.31 86 SER A O 1
ATOM 696 N N . VAL A 1 87 ? -9.371 5.848 1.991 1.00 96.56 87 VAL A N 1
ATOM 697 C CA . VAL A 1 87 ? -10.073 6.537 0.898 1.00 96.56 87 VAL A CA 1
ATOM 698 C C . VAL A 1 87 ? -10.023 8.038 1.160 1.00 96.56 87 VAL A C 1
ATOM 700 O O . VAL A 1 87 ? -10.484 8.525 2.193 1.00 96.56 87 VAL A O 1
ATOM 703 N N . ASN A 1 88 ? -9.402 8.777 0.245 1.00 91.69 88 ASN A N 1
ATOM 704 C CA . ASN A 1 88 ? -9.169 10.204 0.399 1.00 91.69 88 ASN A CA 1
ATOM 705 C C . ASN A 1 88 ? -10.470 10.991 0.164 1.00 91.69 88 ASN A C 1
ATOM 707 O O . ASN A 1 88 ? -11.167 10.775 -0.821 1.00 91.69 88 ASN A O 1
ATOM 711 N N . LYS A 1 89 ? -10.787 11.915 1.078 1.00 87.25 89 LYS A N 1
ATOM 712 C CA . LYS A 1 89 ? -12.009 12.738 1.020 1.00 87.25 89 LYS A CA 1
ATOM 713 C C . LYS A 1 89 ? -11.905 13.946 0.096 1.00 87.25 89 LYS A C 1
ATOM 715 O O . LYS A 1 89 ? -12.915 14.495 -0.322 1.00 87.25 89 LYS A O 1
ATOM 720 N N . THR A 1 90 ? -10.691 14.433 -0.137 1.00 88.00 90 THR A N 1
ATOM 721 C CA . THR A 1 90 ? -10.448 15.650 -0.922 1.00 88.00 90 THR A CA 1
ATOM 722 C C . THR A 1 90 ? -10.197 15.324 -2.388 1.00 88.00 90 THR A C 1
ATOM 724 O O . THR A 1 90 ? -10.558 16.102 -3.266 1.00 88.00 90 THR A O 1
ATOM 727 N N . TYR A 1 91 ? -9.561 14.187 -2.654 1.00 90.56 91 TYR A N 1
ATOM 728 C CA . TYR A 1 91 ? -9.197 13.738 -3.990 1.00 90.56 91 TYR A CA 1
ATOM 729 C C . TYR A 1 91 ? -9.725 12.318 -4.207 1.00 90.56 91 TYR A C 1
ATOM 731 O O . TYR A 1 91 ? -9.631 11.520 -3.280 1.00 90.56 91 TYR A O 1
ATOM 739 N N . PRO A 1 92 ? -10.222 11.963 -5.407 1.00 93.56 92 PRO A N 1
ATOM 740 C CA . PRO A 1 92 ? -10.783 10.640 -5.696 1.00 93.56 92 PRO A CA 1
ATOM 741 C C . PRO A 1 92 ? -9.673 9.584 -5.813 1.00 93.56 92 PRO A C 1
ATOM 743 O O . PRO A 1 92 ? -9.293 9.139 -6.902 1.00 93.56 92 PRO A O 1
ATOM 746 N N . THR A 1 93 ? -9.071 9.247 -4.674 1.00 96.69 93 THR A N 1
ATOM 747 C CA . THR A 1 93 ? -7.910 8.367 -4.586 1.00 96.69 93 THR A CA 1
ATOM 748 C C . THR A 1 93 ? -7.959 7.458 -3.367 1.00 96.69 93 THR A C 1
ATOM 750 O O . THR A 1 93 ? -8.411 7.863 -2.299 1.00 96.69 93 THR A O 1
ATOM 753 N N . VAL A 1 94 ? -7.392 6.265 -3.506 1.00 98.12 94 VAL A N 1
ATOM 754 C CA . VAL A 1 94 ? -7.019 5.378 -2.404 1.00 98.12 94 VAL A CA 1
ATOM 755 C C . VAL A 1 94 ? -5.541 5.589 -2.081 1.00 98.12 94 VAL A C 1
ATOM 757 O O . VAL A 1 94 ? -4.665 5.439 -2.935 1.00 98.12 94 VAL A O 1
ATOM 760 N N . ASP A 1 95 ? -5.253 5.962 -0.841 1.00 98.12 95 ASP A N 1
ATOM 761 C CA . ASP A 1 95 ? -3.910 6.223 -0.340 1.00 98.12 95 ASP A CA 1
ATOM 762 C C . ASP A 1 95 ? -3.383 5.008 0.426 1.00 98.12 95 ASP A C 1
ATOM 764 O O . ASP A 1 95 ? -3.972 4.627 1.428 1.00 98.12 95 ASP A O 1
ATOM 768 N N . VAL A 1 96 ? -2.237 4.447 0.021 1.00 98.44 96 VAL A N 1
ATOM 769 C CA . VAL A 1 96 ? -1.517 3.407 0.783 1.00 98.44 96 VAL A CA 1
ATOM 770 C C . VAL A 1 96 ? -0.205 3.994 1.294 1.00 98.44 96 VAL A C 1
ATOM 772 O O . VAL A 1 96 ? 0.697 4.316 0.509 1.00 98.44 96 VAL A O 1
ATOM 775 N N . ARG A 1 97 ? -0.085 4.206 2.609 1.00 97.81 97 ARG A N 1
ATOM 776 C CA . ARG A 1 97 ? 0.946 5.095 3.162 1.00 97.81 97 ARG A CA 1
ATOM 777 C C . ARG A 1 97 ? 1.421 4.706 4.556 1.00 97.81 97 ARG A C 1
ATOM 779 O O . ARG A 1 97 ? 0.648 4.319 5.424 1.00 97.81 97 ARG A O 1
ATOM 786 N N . GLN A 1 98 ? 2.719 4.892 4.786 1.00 97.88 98 GLN A N 1
ATOM 787 C CA . GLN A 1 98 ? 3.315 4.841 6.115 1.00 97.88 98 GLN A CA 1
ATOM 788 C C . GLN A 1 98 ? 2.961 6.120 6.878 1.00 97.88 98 GLN A C 1
ATOM 790 O O . GLN A 1 98 ? 3.204 7.228 6.382 1.00 97.88 98 GLN A O 1
ATOM 795 N N . ARG A 1 99 ? 2.465 5.970 8.101 1.00 97.12 99 ARG A N 1
ATOM 796 C CA . ARG A 1 99 ? 2.266 7.055 9.063 1.00 97.12 99 ARG A CA 1
ATOM 797 C C . ARG A 1 99 ? 3.387 7.083 10.105 1.00 97.12 99 ARG A C 1
ATOM 799 O O . ARG A 1 99 ? 4.121 6.108 10.277 1.00 97.12 99 ARG A O 1
ATOM 806 N N . TRP A 1 100 ? 3.520 8.223 10.769 1.00 94.56 100 TRP A N 1
ATOM 807 C CA . TRP A 1 100 ? 4.511 8.507 11.804 1.00 94.56 100 TRP A CA 1
ATOM 808 C C . TRP A 1 100 ? 3.857 9.288 12.946 1.00 94.56 100 TRP A C 1
ATOM 810 O O . TRP A 1 100 ? 3.071 10.195 12.680 1.00 94.56 100 TRP A O 1
ATOM 820 N N . LYS A 1 101 ? 4.199 8.960 14.196 1.00 94.31 101 LYS A N 1
ATOM 821 C CA . LYS A 1 101 ? 3.780 9.713 15.385 1.00 94.31 101 LYS A CA 1
ATOM 822 C C . LYS A 1 101 ? 4.811 10.802 15.676 1.00 94.31 101 LYS A C 1
ATOM 824 O O . LYS A 1 101 ? 5.965 10.491 15.953 1.00 94.31 101 LYS A O 1
ATOM 829 N N . ILE A 1 102 ? 4.405 12.065 15.593 1.00 93.50 102 ILE A N 1
ATOM 830 C CA . ILE A 1 102 ? 5.243 13.218 15.936 1.00 93.50 102 ILE A CA 1
ATOM 831 C C . ILE A 1 102 ? 5.479 13.200 17.456 1.00 93.50 102 ILE A C 1
ATOM 833 O O . ILE A 1 102 ? 4.495 13.301 18.190 1.00 93.50 102 ILE A O 1
ATOM 837 N N . PRO A 1 103 ? 6.728 13.071 17.946 1.00 90.19 103 PRO A N 1
ATOM 838 C CA . PRO A 1 103 ? 6.999 12.937 19.380 1.00 90.19 103 PRO A CA 1
ATOM 839 C C . PRO A 1 103 ? 6.509 14.119 20.222 1.00 90.19 103 PRO A C 1
ATOM 841 O O . PRO A 1 103 ? 6.040 13.931 21.337 1.00 90.19 103 PRO A O 1
ATOM 844 N N . GLU A 1 104 ? 6.584 15.339 19.691 1.00 92.38 104 GLU A N 1
ATOM 845 C CA . GLU A 1 104 ? 6.280 16.562 20.438 1.00 92.38 104 GLU A CA 1
ATOM 846 C C . GLU A 1 104 ? 4.775 16.788 20.623 1.00 92.38 104 GLU A C 1
ATOM 848 O O . GLU A 1 104 ? 4.353 17.415 21.591 1.00 92.38 104 GLU A O 1
ATOM 853 N N . THR A 1 105 ? 3.959 16.309 19.682 1.00 93.50 105 THR A N 1
ATOM 854 C CA . THR A 1 105 ? 2.510 16.567 19.654 1.00 93.50 105 THR A CA 1
ATOM 855 C C . THR A 1 105 ? 1.673 15.304 19.801 1.00 93.50 105 THR A C 1
ATOM 857 O O . THR A 1 105 ? 0.449 15.392 19.879 1.00 93.50 105 THR A O 1
ATOM 860 N N . ASN A 1 1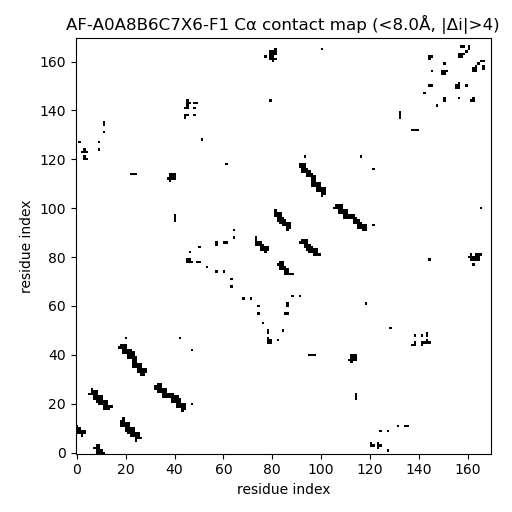06 ? 2.308 14.129 19.784 1.00 90.31 106 ASN A N 1
ATOM 861 C CA . ASN A 1 106 ? 1.673 12.816 19.683 1.00 90.31 106 ASN A CA 1
ATOM 862 C C . ASN A 1 106 ? 0.732 12.651 18.473 1.00 90.31 106 ASN A C 1
ATOM 864 O O . ASN A 1 106 ? -0.011 11.673 18.395 1.00 90.31 106 ASN A O 1
ATOM 868 N N . GLN A 1 107 ? 0.782 13.564 17.497 1.00 93.50 107 GLN A N 1
ATOM 869 C CA . GLN A 1 107 ? -0.052 13.495 16.300 1.00 93.50 107 GLN A CA 1
ATOM 870 C C . GLN A 1 107 ? 0.470 12.433 15.337 1.00 93.50 107 GLN A C 1
ATOM 872 O O . GLN A 1 107 ? 1.660 12.386 15.024 1.00 93.50 107 GLN A O 1
ATOM 877 N N . ILE A 1 108 ? -0.435 11.607 14.816 1.00 92.88 108 ILE A N 1
ATOM 878 C CA . ILE A 1 108 ? -0.120 10.622 13.784 1.00 92.88 108 ILE A CA 1
ATOM 879 C C . ILE A 1 108 ? -0.345 11.268 12.419 1.00 92.88 108 ILE A C 1
ATOM 881 O O . ILE A 1 108 ? -1.467 11.621 12.066 1.00 92.88 108 ILE A O 1
ATOM 885 N N . VAL A 1 109 ? 0.723 11.397 11.636 1.00 94.06 109 VAL A N 1
ATOM 886 C CA . VAL A 1 109 ? 0.697 12.041 10.320 1.00 94.06 109 VAL A CA 1
ATOM 887 C C . VAL A 1 109 ? 1.175 11.106 9.218 1.00 94.06 109 VAL A C 1
ATOM 889 O O . VAL A 1 109 ? 2.027 10.237 9.410 1.00 94.06 109 VAL A O 1
ATOM 892 N N . SER A 1 110 ? 0.636 11.312 8.024 1.00 94.44 110 SER A N 1
ATOM 893 C CA . SER A 1 110 ? 1.046 10.626 6.802 1.00 94.44 110 SER A CA 1
ATOM 894 C C . SER A 1 110 ? 2.439 11.066 6.345 1.00 94.44 110 SER A C 1
ATOM 896 O O . SER A 1 110 ? 2.722 12.255 6.214 1.00 94.44 110 SER A O 1
ATOM 898 N N . THR A 1 111 ? 3.322 10.110 6.048 1.00 95.38 111 THR A N 1
ATOM 899 C CA . THR A 1 111 ? 4.673 10.404 5.541 1.00 95.38 111 THR A CA 1
ATOM 900 C C . THR A 1 111 ? 4.710 10.479 4.009 1.00 95.38 111 THR A C 1
ATOM 902 O O . THR A 1 111 ? 3.775 10.094 3.304 1.00 95.38 111 THR A O 1
ATOM 905 N N . LYS A 1 112 ? 5.848 10.897 3.440 1.00 94.75 112 LYS A N 1
ATOM 906 C CA . LYS A 1 112 ? 6.076 10.825 1.984 1.00 94.75 112 LYS A CA 1
ATOM 907 C C . LYS A 1 112 ? 6.208 9.383 1.458 1.00 94.75 112 LYS A C 1
ATOM 909 O O . LYS A 1 112 ? 6.103 9.188 0.249 1.00 94.75 112 LYS A O 1
ATOM 914 N N . LYS A 1 113 ? 6.418 8.386 2.333 1.00 97.50 113 LYS A N 1
ATOM 915 C CA . LYS A 1 113 ? 6.516 6.963 1.972 1.00 97.50 113 LYS A CA 1
ATOM 916 C C . LYS A 1 113 ? 5.113 6.383 1.802 1.00 97.50 113 LYS A C 1
ATOM 918 O O . LYS A 1 113 ? 4.435 6.059 2.772 1.00 97.50 113 LYS A O 1
ATOM 923 N N . GLY A 1 114 ? 4.687 6.279 0.557 1.00 97.94 114 GLY A N 1
ATOM 924 C CA . GLY A 1 114 ? 3.365 5.803 0.186 1.00 97.94 114 GLY A CA 1
ATOM 925 C C . GLY A 1 114 ? 3.047 6.138 -1.257 1.00 97.94 114 GLY A C 1
A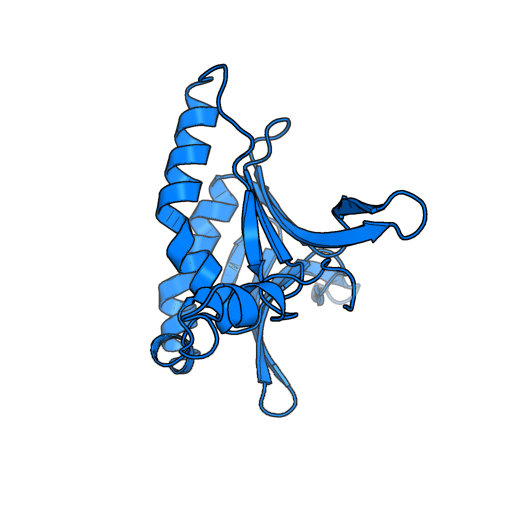TOM 926 O O . GLY A 1 114 ? 3.871 6.728 -1.967 1.00 97.94 114 GLY A O 1
ATOM 927 N N . ILE A 1 115 ? 1.841 5.784 -1.668 1.00 98.25 115 ILE A N 1
ATOM 928 C CA . ILE A 1 115 ? 1.317 6.058 -2.997 1.00 98.25 115 ILE A CA 1
ATOM 929 C C . ILE A 1 115 ? -0.164 6.412 -2.917 1.00 98.25 115 ILE A C 1
ATOM 931 O O . ILE A 1 115 ? -0.867 5.945 -2.029 1.00 98.25 115 ILE A O 1
ATOM 935 N N . SER A 1 116 ? -0.591 7.273 -3.832 1.00 97.88 116 SER A N 1
ATOM 936 C CA . SER A 1 116 ? -1.979 7.696 -4.000 1.00 97.88 116 SER A CA 1
ATOM 937 C C . SER A 1 116 ? -2.441 7.164 -5.348 1.00 97.88 116 SER A C 1
ATOM 939 O O . SER A 1 116 ? -1.840 7.490 -6.378 1.00 97.88 116 SER A O 1
ATOM 941 N N . LEU A 1 117 ? -3.444 6.298 -5.337 1.00 98.44 117 LEU A N 1
ATOM 942 C CA . LEU A 1 117 ? -3.976 5.621 -6.512 1.00 98.44 117 LEU A CA 1
ATOM 943 C C . LEU A 1 117 ? -5.321 6.248 -6.850 1.00 98.44 117 LEU A C 1
ATOM 945 O O . LEU A 1 117 ? -6.186 6.312 -5.992 1.00 98.44 117 LEU A O 1
ATOM 949 N N . THR A 1 118 ? -5.513 6.713 -8.082 1.00 98.00 118 THR A N 1
ATOM 950 C CA . THR A 1 118 ? -6.866 7.037 -8.568 1.00 98.00 118 THR A CA 1
ATOM 951 C C . THR A 1 118 ? -7.720 5.772 -8.565 1.00 98.00 118 THR A C 1
ATOM 953 O O . THR A 1 118 ? -7.158 4.677 -8.593 1.00 98.00 118 THR A O 1
ATOM 956 N N . TYR A 1 119 ? -9.047 5.894 -8.573 1.00 97.50 119 TYR A N 1
ATOM 957 C CA . TYR A 1 119 ? -9.926 4.718 -8.551 1.00 97.50 119 TYR A CA 1
ATOM 958 C C . TYR A 1 119 ? -9.634 3.728 -9.692 1.00 97.50 119 TYR A C 1
ATOM 960 O O . TYR A 1 119 ? -9.495 2.542 -9.424 1.00 97.50 119 TYR A O 1
ATOM 968 N N . ASP A 1 120 ? -9.328 4.197 -10.906 1.00 98.12 120 ASP A N 1
ATOM 969 C CA . ASP A 1 120 ? -8.895 3.310 -12.005 1.00 98.12 120 ASP A CA 1
ATOM 970 C C . ASP A 1 120 ? -7.603 2.530 -11.700 1.00 98.12 120 ASP A C 1
ATOM 972 O O . ASP A 1 120 ? -7.428 1.386 -12.110 1.00 98.12 120 ASP A O 1
ATOM 976 N N . LYS A 1 121 ? -6.659 3.147 -10.979 1.00 98.62 121 LYS A N 1
ATOM 977 C CA . LYS A 1 121 ? -5.390 2.501 -10.599 1.00 98.62 121 LYS A CA 1
ATOM 978 C C . LYS A 1 121 ? -5.569 1.567 -9.412 1.00 98.62 121 LYS A C 1
ATOM 980 O O . LYS A 1 121 ? -4.809 0.616 -9.271 1.00 98.62 121 LYS A O 1
ATOM 985 N N . TRP A 1 122 ? -6.531 1.866 -8.544 1.00 98.50 122 TRP A N 1
ATOM 986 C CA . TRP A 1 122 ? -6.964 0.966 -7.487 1.00 98.50 122 TRP A CA 1
ATOM 987 C C . TRP A 1 122 ? -7.636 -0.279 -8.082 1.00 98.50 122 TRP A C 1
ATOM 989 O O . TRP A 1 122 ? -7.260 -1.390 -7.723 1.00 98.50 122 TRP A O 1
ATOM 999 N N . GLU A 1 123 ? -8.511 -0.110 -9.076 1.00 98.44 123 GLU A N 1
ATOM 1000 C CA . GLU A 1 123 ? -9.082 -1.216 -9.851 1.00 98.44 123 GLU A CA 1
ATOM 1001 C C . GLU A 1 123 ? -7.983 -2.071 -10.491 1.00 98.44 123 GLU A C 1
ATOM 1003 O O . GLU A 1 123 ? -7.935 -3.286 -10.301 1.00 98.44 123 GLU A O 1
ATOM 1008 N N . ALA A 1 124 ? -7.027 -1.426 -11.165 1.00 98.56 124 ALA A N 1
ATOM 1009 C CA . ALA A 1 124 ? -5.889 -2.124 -11.751 1.00 98.56 124 ALA A CA 1
ATOM 1010 C C . ALA A 1 124 ? -5.032 -2.851 -10.699 1.00 98.56 124 ALA A C 1
ATOM 1012 O O . ALA A 1 124 ? -4.563 -3.952 -10.968 1.00 98.56 124 ALA A O 1
ATOM 1013 N N . LEU A 1 125 ? -4.846 -2.280 -9.500 1.00 98.62 125 LEU A N 1
ATOM 1014 C CA . LEU A 1 125 ? -4.149 -2.939 -8.390 1.00 98.62 125 LEU A CA 1
ATOM 1015 C C . LEU A 1 125 ? -4.878 -4.212 -7.944 1.00 98.62 125 LEU A C 1
ATOM 1017 O O . LEU A 1 125 ? -4.226 -5.249 -7.848 1.00 98.62 125 LEU A O 1
ATOM 1021 N N . LYS A 1 126 ? -6.198 -4.165 -7.725 1.00 98.19 126 LYS A N 1
ATOM 1022 C CA . LYS A 1 126 ? -6.995 -5.361 -7.388 1.00 98.19 126 LYS A CA 1
ATOM 1023 C C . LYS A 1 126 ? -6.848 -6.444 -8.456 1.00 98.19 126 LYS A C 1
ATOM 1025 O O . LYS A 1 126 ? -6.668 -7.614 -8.131 1.00 98.19 126 LYS A O 1
ATOM 1030 N N . GLY A 1 127 ? -6.836 -6.039 -9.727 1.00 98.31 127 GLY A N 1
ATOM 1031 C CA . GLY A 1 127 ? -6.605 -6.935 -10.860 1.00 98.31 127 GLY A CA 1
ATOM 1032 C C . GLY A 1 127 ? -5.279 -7.703 -10.799 1.00 98.31 127 GLY A C 1
ATOM 1033 O O . GLY A 1 127 ? -5.198 -8.785 -11.364 1.00 98.31 127 GLY A O 1
ATOM 1034 N N . THR A 1 128 ? -4.268 -7.197 -10.078 1.00 98.38 128 THR A N 1
ATOM 1035 C CA . THR A 1 128 ? -2.975 -7.887 -9.898 1.00 98.38 128 THR A CA 1
ATOM 1036 C C . THR A 1 128 ? -2.963 -8.940 -8.791 1.00 98.38 128 THR A C 1
ATOM 1038 O O . THR A 1 128 ? -1.986 -9.676 -8.672 1.00 98.38 128 THR A O 1
ATOM 1041 N N . PHE A 1 129 ? -3.998 -9.023 -7.948 1.00 98.00 129 PHE A N 1
ATOM 1042 C CA . PHE A 1 129 ? -3.983 -9.918 -6.784 1.00 98.00 129 PHE A CA 1
ATOM 1043 C C . PHE A 1 129 ? -3.831 -11.400 -7.158 1.00 98.00 129 PHE A C 1
ATOM 1045 O O . PHE A 1 129 ? -3.014 -12.069 -6.522 1.00 98.00 129 PHE A O 1
ATOM 1052 N N . PRO A 1 130 ? -4.519 -11.931 -8.192 1.00 97.50 130 PRO A N 1
ATOM 1053 C CA . PRO A 1 130 ? -4.316 -13.313 -8.622 1.00 97.50 130 PRO A CA 1
ATOM 1054 C C . PRO A 1 130 ? -2.875 -13.591 -9.070 1.00 97.50 130 PRO A C 1
ATOM 1056 O O . PRO A 1 130 ? -2.288 -14.573 -8.626 1.00 97.50 130 PRO A O 1
ATOM 1059 N N . ASP A 1 131 ? -2.277 -12.698 -9.868 1.00 98.00 131 ASP A N 1
ATOM 1060 C CA . ASP A 1 131 ? -0.895 -12.849 -10.346 1.00 98.00 131 ASP A CA 1
ATOM 1061 C C . ASP A 1 131 ? 0.115 -12.818 -9.185 1.00 98.00 131 ASP A C 1
ATOM 1063 O O . ASP A 1 131 ? 1.111 -13.546 -9.176 1.00 98.00 131 ASP A O 1
ATOM 1067 N N . VAL A 1 132 ? -0.130 -11.962 -8.184 1.00 97.88 132 VAL A N 1
ATOM 1068 C CA . VAL A 1 132 ? 0.712 -11.875 -6.985 1.00 97.88 132 VAL A CA 1
ATOM 1069 C C . VAL A 1 132 ? 0.591 -13.140 -6.136 1.00 97.88 132 VAL A C 1
ATOM 1071 O O . VAL A 1 132 ? 1.625 -13.645 -5.706 1.00 97.88 132 VAL A O 1
ATOM 1074 N N . ARG A 1 133 ? -0.615 -13.690 -5.941 1.00 96.44 133 ARG A N 1
ATOM 1075 C CA . ARG A 1 133 ? -0.819 -14.981 -5.257 1.00 96.44 133 ARG A CA 1
ATOM 1076 C C . ARG A 1 133 ? -0.147 -16.143 -5.977 1.00 96.44 133 ARG A C 1
ATOM 1078 O O . ARG A 1 133 ? 0.452 -16.992 -5.328 1.00 96.44 133 ARG A O 1
ATOM 1085 N N . GLU A 1 134 ? -0.232 -16.183 -7.306 1.00 96.69 134 GLU A N 1
ATOM 1086 C CA . GLU A 1 134 ? 0.444 -17.208 -8.107 1.00 96.69 134 GLU A CA 1
ATOM 1087 C C . GLU A 1 134 ? 1.968 -17.107 -7.955 1.00 96.69 134 GLU A C 1
ATOM 1089 O O . GLU A 1 134 ? 2.657 -18.117 -7.829 1.00 96.69 134 GLU A O 1
ATOM 1094 N N . THR A 1 135 ? 2.493 -15.879 -7.915 1.00 96.62 135 THR A N 1
ATOM 1095 C CA . THR A 1 135 ? 3.929 -15.620 -7.743 1.00 96.62 135 THR A CA 1
ATOM 1096 C C . THR A 1 135 ? 4.410 -15.891 -6.312 1.00 96.62 135 THR A C 1
ATOM 1098 O O . THR A 1 135 ? 5.564 -16.271 -6.123 1.00 96.62 135 THR A O 1
ATOM 1101 N N . VAL A 1 136 ? 3.559 -15.659 -5.310 1.00 95.69 136 VAL A N 1
ATOM 1102 C CA . VAL A 1 136 ? 3.883 -15.727 -3.876 1.00 95.69 136 VAL A CA 1
ATOM 1103 C C . VAL A 1 136 ? 2.831 -16.577 -3.152 1.00 95.69 136 VAL A C 1
ATOM 1105 O O . VAL A 1 136 ? 1.953 -16.039 -2.465 1.00 95.69 136 VAL A O 1
ATOM 1108 N N . PRO A 1 137 ? 2.885 -17.912 -3.296 1.00 93.62 137 PRO A N 1
ATOM 1109 C CA . PRO A 1 137 ? 1.916 -18.809 -2.670 1.00 93.62 137 PRO A CA 1
ATOM 1110 C C . PRO A 1 137 ? 1.938 -18.742 -1.134 1.00 93.62 137 PRO A C 1
ATOM 1112 O O . PRO A 1 137 ? 0.953 -19.091 -0.485 1.00 93.62 137 PRO A O 1
ATOM 1115 N N . GLU A 1 138 ? 3.023 -18.249 -0.528 1.00 93.81 138 GLU A N 1
ATOM 1116 C CA . GLU A 1 138 ? 3.162 -18.059 0.918 1.00 93.81 138 GLU A CA 1
ATOM 1117 C C . GLU A 1 138 ? 2.115 -17.097 1.500 1.00 93.81 138 GLU A C 1
ATOM 1119 O O . GLU A 1 138 ? 1.834 -17.163 2.701 1.00 93.81 138 GLU A O 1
ATOM 1124 N N . ILE A 1 139 ? 1.503 -16.236 0.674 1.00 93.31 139 ILE A N 1
ATOM 1125 C CA . ILE A 1 139 ? 0.398 -15.353 1.081 1.00 93.31 139 ILE A CA 1
ATOM 1126 C C . ILE A 1 139 ? -0.766 -16.169 1.654 1.00 93.31 139 ILE A C 1
ATOM 1128 O O . ILE A 1 139 ? -1.298 -15.802 2.697 1.00 93.31 139 ILE A O 1
ATOM 1132 N N . GLU A 1 140 ? -1.121 -17.299 1.036 1.00 89.06 140 GLU A N 1
ATOM 1133 C CA . GLU A 1 140 ? -2.249 -18.144 1.469 1.00 89.06 140 GLU A CA 1
ATOM 1134 C C . GLU A 1 140 ? -2.019 -18.764 2.851 1.00 89.06 140 GLU A C 1
ATOM 1136 O O . GLU A 1 140 ? -2.949 -18.971 3.625 1.00 89.06 140 GLU A O 1
ATOM 1141 N N . THR A 1 141 ? -0.758 -19.047 3.178 1.00 90.44 141 THR A N 1
ATOM 1142 C CA . THR A 1 141 ? -0.363 -19.604 4.480 1.00 90.44 141 THR A CA 1
ATOM 1143 C C . THR A 1 141 ? -0.021 -18.535 5.513 1.00 90.44 141 THR A C 1
ATOM 1145 O O . THR A 1 141 ? 0.139 -18.841 6.695 1.00 90.44 141 THR A O 1
ATOM 1148 N N . THR A 1 142 ? 0.118 -17.280 5.084 1.00 91.19 142 THR A N 1
ATOM 1149 C CA . THR A 1 142 ? 0.363 -16.168 5.996 1.00 91.19 142 THR A CA 1
ATOM 1150 C C . THR A 1 142 ? -0.897 -15.951 6.822 1.00 91.19 142 THR A C 1
ATOM 1152 O O . THR A 1 142 ? -2.008 -15.963 6.303 1.00 91.19 142 THR A O 1
ATOM 1155 N N . THR A 1 143 ? -0.736 -15.799 8.134 1.00 89.12 143 THR A N 1
ATOM 1156 C CA . THR A 1 143 ? -1.830 -15.393 9.018 1.00 89.12 143 THR A CA 1
ATOM 1157 C C . THR A 1 143 ? -1.651 -13.911 9.339 1.00 89.12 143 THR A C 1
ATOM 1159 O O . THR A 1 143 ? -0.574 -13.525 9.814 1.00 89.12 143 THR A O 1
ATOM 1162 N N . PRO A 1 144 ? -2.662 -13.057 9.097 1.00 88.62 144 PRO A N 1
ATOM 1163 C CA . PRO A 1 144 ? -2.610 -11.657 9.479 1.00 88.62 144 PRO A CA 1
ATOM 1164 C C . PRO A 1 144 ? -2.343 -11.501 10.972 1.00 88.62 144 PRO A C 1
ATOM 1166 O O . PRO A 1 144 ? -2.797 -12.302 11.791 1.00 88.62 144 PRO A O 1
ATOM 1169 N N . CYS A 1 145 ? -1.646 -10.429 11.351 1.00 88.06 145 CYS A N 1
ATOM 1170 C CA . CYS A 1 145 ? -1.234 -10.235 12.747 1.00 88.06 145 CYS A CA 1
ATOM 1171 C C . CYS A 1 145 ? -2.441 -10.225 13.691 1.00 88.06 145 CYS A C 1
ATOM 1173 O O . CYS A 1 145 ? -2.426 -10.853 14.740 1.00 88.06 145 CYS A O 1
ATOM 1175 N N . ILE A 1 146 ? -3.519 -9.569 13.260 1.00 85.38 146 ILE A N 1
ATOM 1176 C CA . ILE A 1 146 ? -4.766 -9.427 14.016 1.00 85.38 146 ILE A CA 1
ATOM 1177 C C . ILE A 1 146 ? -5.503 -10.758 14.249 1.00 85.38 146 ILE A C 1
ATOM 1179 O O . ILE A 1 146 ? -6.394 -10.811 15.088 1.00 85.38 146 ILE A O 1
ATOM 1183 N N . LEU A 1 147 ? -5.159 -11.813 13.501 1.00 86.88 147 LEU A N 1
ATOM 1184 C CA . LEU A 1 147 ? -5.742 -13.153 13.624 1.00 86.88 147 LEU A CA 1
ATOM 1185 C C . LEU A 1 147 ? -4.807 -14.134 14.348 1.00 86.88 147 LEU A C 1
ATOM 1187 O O . LEU A 1 147 ? -5.133 -15.312 14.469 1.00 86.88 147 LEU A O 1
ATOM 1191 N N . SER A 1 148 ? -3.641 -13.674 14.807 1.00 87.00 148 SER A N 1
ATOM 1192 C CA . SER A 1 148 ? -2.654 -14.524 15.478 1.00 87.00 148 SER A CA 1
ATOM 1193 C C . SER A 1 148 ? -3.100 -14.897 16.903 1.00 87.00 148 SER A C 1
ATOM 1195 O O . SER A 1 148 ? -3.833 -14.157 17.562 1.00 87.00 148 SER A O 1
ATOM 1197 N N . GLU A 1 149 ? -2.674 -16.064 17.398 1.00 83.94 149 GLU A N 1
ATOM 1198 C CA . GLU A 1 149 ? -3.096 -16.605 18.706 1.00 83.94 149 GLU A CA 1
ATOM 1199 C C . GLU A 1 149 ? -2.660 -15.738 19.901 1.00 83.94 149 GLU A C 1
ATOM 1201 O O . GLU A 1 149 ? -3.340 -15.669 20.924 1.00 83.94 149 GLU A O 1
ATOM 1206 N N . ASP A 1 150 ? -1.551 -15.016 19.770 1.00 80.25 150 ASP A N 1
ATOM 1207 C CA . ASP A 1 150 ? -1.050 -14.061 20.762 1.00 80.25 150 ASP A CA 1
ATOM 1208 C C . ASP A 1 150 ? -1.902 -12.780 20.858 1.00 80.25 150 ASP A C 1
ATOM 1210 O O . ASP A 1 150 ? -1.708 -11.982 21.772 1.00 80.25 150 ASP A O 1
ATOM 1214 N N . HIS A 1 151 ? -2.891 -12.610 19.974 1.00 82.38 151 HIS A N 1
ATOM 1215 C CA . HIS A 1 151 ? -3.857 -11.507 19.982 1.00 82.38 151 HIS A CA 1
ATOM 1216 C C . HIS A 1 151 ? -5.246 -11.933 20.500 1.00 82.38 151 HIS A C 1
ATOM 1218 O O . HIS A 1 151 ? -6.203 -11.166 20.413 1.00 82.38 151 HIS A O 1
ATOM 1224 N N . GLN A 1 152 ? -5.376 -13.136 21.078 1.00 81.62 152 GLN A N 1
ATOM 1225 C CA . GLN A 1 152 ? -6.646 -13.660 21.617 1.00 81.62 152 GLN A CA 1
ATOM 1226 C C . GLN A 1 152 ? -7.088 -12.990 22.931 1.00 81.62 152 GLN A C 1
ATOM 1228 O O . GLN A 1 152 ? -8.161 -13.287 23.457 1.00 81.62 152 GLN A O 1
ATOM 1233 N N . ASN A 1 153 ? -6.279 -12.084 23.483 1.00 85.00 153 ASN A N 1
ATOM 1234 C CA . ASN A 1 153 ? -6.655 -11.253 24.618 1.00 85.00 153 ASN A CA 1
ATOM 1235 C C . ASN A 1 153 ? -6.283 -9.781 24.378 1.00 85.00 153 ASN A C 1
ATOM 1237 O O . ASN A 1 153 ? -5.480 -9.442 23.506 1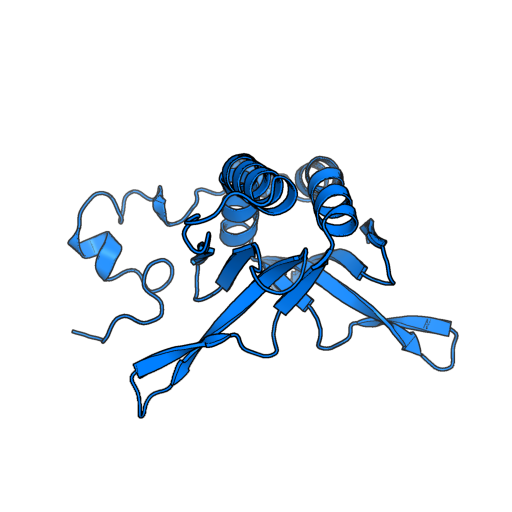.00 85.00 153 ASN A O 1
ATOM 1241 N N . GLN A 1 154 ? -6.897 -8.897 25.166 1.00 83.88 154 GLN A N 1
ATOM 1242 C CA . GLN A 1 154 ? -6.735 -7.451 25.020 1.00 83.88 154 GLN A CA 1
ATOM 1243 C C . GLN A 1 154 ? -5.282 -6.999 25.227 1.00 83.88 154 GLN A C 1
ATOM 1245 O O . GLN A 1 154 ? -4.821 -6.097 24.535 1.00 83.88 154 GLN A O 1
ATOM 1250 N N . GLU A 1 155 ? -4.558 -7.619 26.157 1.00 87.00 155 GLU A N 1
ATOM 1251 C CA . GLU A 1 155 ? -3.180 -7.250 26.483 1.00 87.00 155 GLU A CA 1
ATOM 1252 C C . GLU A 1 155 ? -2.221 -7.557 25.327 1.00 87.00 155 GLU A C 1
ATOM 1254 O O . GLU A 1 155 ? -1.497 -6.669 24.880 1.00 87.00 155 GLU A O 1
ATOM 1259 N N . GLY A 1 156 ? -2.270 -8.773 24.780 1.00 84.50 156 GLY A N 1
ATOM 1260 C CA . GLY A 1 156 ? -1.444 -9.188 23.647 1.00 84.50 156 GLY A CA 1
ATOM 1261 C C . GLY A 1 156 ? -1.694 -8.331 22.407 1.00 84.50 156 GLY A C 1
ATOM 1262 O O . GLY A 1 156 ? -0.748 -7.859 21.774 1.00 84.50 156 GLY A O 1
ATOM 1263 N N . MET A 1 157 ? -2.964 -8.008 22.135 1.00 85.69 157 MET A N 1
ATOM 1264 C CA . MET A 1 157 ? -3.321 -7.068 21.073 1.00 85.69 157 MET A CA 1
ATOM 1265 C C . MET A 1 157 ? -2.687 -5.689 21.304 1.00 85.69 157 MET A C 1
ATOM 1267 O O . MET A 1 157 ? -2.026 -5.168 20.404 1.00 85.69 157 MET A O 1
ATOM 1271 N N . LEU A 1 158 ? -2.850 -5.099 22.496 1.00 86.12 158 LEU A N 1
ATOM 1272 C CA . LEU A 1 158 ? -2.342 -3.757 22.821 1.00 86.12 158 LEU A CA 1
ATOM 1273 C C . LEU A 1 158 ? -0.811 -3.666 22.798 1.00 86.12 158 LEU A C 1
ATOM 1275 O O . LEU A 1 158 ? -0.272 -2.643 22.381 1.00 86.12 158 LEU A O 1
ATOM 1279 N N . MET A 1 159 ? -0.118 -4.732 23.199 1.00 87.00 159 MET A N 1
ATOM 1280 C CA . MET A 1 159 ? 1.347 -4.781 23.260 1.00 87.00 159 MET A CA 1
ATOM 1281 C C . MET A 1 159 ? 2.007 -5.106 21.915 1.00 87.00 159 MET A C 1
ATOM 1283 O O . MET A 1 159 ? 3.219 -4.933 21.751 1.00 87.00 159 MET A O 1
ATOM 1287 N N . CYS A 1 160 ? 1.241 -5.563 20.925 1.00 89.62 160 CYS A N 1
ATOM 1288 C CA . CYS A 1 160 ? 1.794 -5.900 19.626 1.00 89.62 160 CYS A CA 1
ATOM 1289 C C . CYS A 1 160 ? 2.230 -4.648 18.854 1.00 89.62 160 CYS A C 1
ATOM 1291 O O . CYS A 1 160 ? 1.409 -3.886 18.350 1.00 89.62 160 CYS A O 1
ATOM 1293 N N . SER A 1 161 ? 3.539 -4.485 18.656 1.00 89.19 161 SER A N 1
ATOM 1294 C CA . SER A 1 161 ? 4.112 -3.382 17.861 1.00 89.19 161 SER A CA 1
ATOM 1295 C C . SER A 1 161 ? 3.680 -3.367 16.387 1.00 89.19 161 SER A C 1
ATOM 1297 O O . SER A 1 161 ? 3.806 -2.343 15.710 1.00 89.19 161 SER A O 1
ATOM 1299 N N . ASN A 1 162 ? 3.172 -4.489 15.866 1.00 90.19 162 ASN A N 1
ATOM 1300 C CA . ASN A 1 162 ? 2.614 -4.540 14.524 1.00 90.19 162 ASN A CA 1
ATOM 1301 C C . ASN A 1 162 ? 1.236 -3.867 14.490 1.00 90.19 162 ASN A C 1
ATOM 1303 O O . ASN A 1 162 ? 1.050 -2.951 13.690 1.00 90.19 162 ASN A O 1
ATOM 1307 N N . CYS A 1 163 ? 0.331 -4.268 15.389 1.00 89.75 163 CYS A N 1
ATOM 1308 C CA . CYS A 1 163 ? -1.050 -3.782 15.509 1.00 89.75 163 CYS A CA 1
ATOM 1309 C C . CYS A 1 163 ? -1.140 -2.384 16.145 1.00 89.75 163 CYS A C 1
ATOM 1311 O O . CYS A 1 163 ? -1.924 -1.545 15.717 1.00 89.75 163 CYS A O 1
ATOM 1313 N N . ASN A 1 164 ? -0.275 -2.098 17.115 1.00 90.12 164 ASN A N 1
ATOM 1314 C CA . ASN A 1 164 ? -0.231 -0.854 17.876 1.00 90.12 164 ASN A CA 1
ATOM 1315 C C . ASN A 1 164 ? 1.149 -0.180 17.753 1.00 90.12 164 ASN A C 1
ATOM 1317 O O . ASN A 1 164 ? 1.854 0.017 18.741 1.00 90.12 164 ASN A O 1
ATOM 1321 N N . PRO A 1 165 ? 1.553 0.239 16.538 1.00 91.62 165 PRO A N 1
ATOM 1322 C CA . PRO A 1 165 ? 2.891 0.778 16.258 1.00 91.62 165 PRO A CA 1
ATOM 1323 C C . PRO A 1 165 ? 3.175 2.138 16.920 1.00 91.62 165 PRO A C 1
ATOM 1325 O O . PRO A 1 165 ? 4.284 2.656 16.815 1.00 91.62 165 PRO A O 1
ATOM 1328 N N . PHE A 1 166 ? 2.162 2.751 17.535 1.00 91.00 166 PHE A N 1
ATOM 1329 C CA . PHE A 1 166 ? 2.211 4.085 18.136 1.00 91.00 166 PHE A CA 1
ATOM 1330 C C . PHE A 1 166 ? 1.845 4.087 19.628 1.00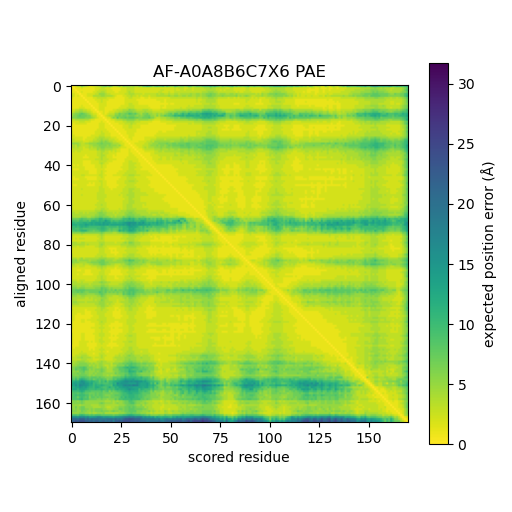 91.00 166 PHE A C 1
ATOM 1332 O O . PHE A 1 166 ? 1.763 5.171 20.224 1.00 91.00 166 PHE A O 1
ATOM 1339 N N . ALA A 1 167 ? 1.606 2.902 20.206 1.00 85.44 167 ALA A N 1
ATOM 1340 C CA . ALA A 1 167 ? 1.406 2.744 21.639 1.00 85.44 167 ALA A CA 1
ATOM 1341 C C . ALA A 1 167 ? 2.657 3.206 22.392 1.00 85.44 167 ALA A C 1
ATOM 1343 O O . ALA A 1 167 ? 3.783 3.076 21.902 1.00 85.44 167 ALA A O 1
ATOM 1344 N N . GLU A 1 168 ? 2.449 3.796 23.565 1.00 73.56 168 GLU A N 1
ATOM 1345 C CA . GLU A 1 168 ? 3.565 4.101 24.452 1.00 73.56 168 GLU A CA 1
ATOM 1346 C C . GLU A 1 168 ? 4.082 2.799 25.071 1.00 73.56 168 GLU A C 1
ATOM 1348 O O . GLU A 1 168 ? 3.277 1.909 25.361 1.00 73.56 168 GLU A O 1
ATOM 1353 N N . PRO A 1 169 ? 5.405 2.651 25.253 1.00 62.12 169 PRO A N 1
ATOM 1354 C CA . PRO A 1 169 ? 5.929 1.580 26.085 1.00 62.12 169 PRO A CA 1
ATOM 1355 C C . PRO A 1 169 ? 5.336 1.717 27.493 1.00 62.12 169 PRO A C 1
ATOM 1357 O O . PRO A 1 169 ? 5.340 2.824 28.036 1.00 62.12 169 PRO A O 1
ATOM 1360 N N . LEU A 1 170 ? 4.817 0.616 28.045 1.00 56.09 170 LEU A N 1
ATOM 1361 C CA . LEU A 1 170 ? 4.401 0.540 29.451 1.00 56.09 170 LEU A CA 1
ATOM 1362 C C . LEU A 1 170 ? 5.584 0.767 30.401 1.00 56.09 170 LEU A C 1
ATOM 1364 O O . LEU A 1 170 ? 6.708 0.320 30.066 1.00 56.09 170 LEU A O 1
#

Secondary structure (DSSP, 8-state):
-EEEETTEEEEEEEETTEEEEEEEEEEE-TTS-EEEEEEEEEE-HHHHHHHHHTHHHHHHHHHHHHTT-TT----EEEEETTEEEEE-SSSSEEEEEEEEE-TTT--EEEEEEEEEEEHHHHHHHHHTHHHHHHH-THHHHPPPGGGSGGGSSHHHHHH-TTT-TTPPP-

Solvent-accessible surface area (backbone atoms only — not comparable to full-atom values): 9598 Å² total; per-residue (Å²): 117,46,76,30,59,92,57,24,30,42,34,82,44,78,57,94,95,38,63,32,45,27,47,33,34,42,45,65,50,101,84,72,46,80,41,82,52,77,44,18,42,72,31,43,54,44,30,46,51,43,51,62,69,43,42,66,63,50,49,51,52,51,49,42,59,73,70,65,52,80,88,68,73,86,53,69,46,78,33,40,66,40,28,32,40,29,58,47,89,90,48,79,27,45,35,42,33,34,45,46,66,40,84,92,75,67,46,76,41,81,49,79,45,14,40,75,27,43,58,71,30,45,53,37,48,61,68,43,48,65,63,48,42,72,76,39,60,62,50,79,75,51,70,41,71,88,75,35,81,68,37,78,44,74,65,44,39,59,68,30,53,44,80,30,57,78,59,78,84,130

Foldseek 3Di:
DQDLDPQWDWDWDDDPNFTWTKGFHWDADPVRDTDTDLEIAIHGLLLVLQVVVCVVVVVVVLVCLVVVPPPDDWDWDASWLQWIWTCDNPDQWIKTFHWDQDPVPRDIDTDSRTHTGHPSSVVSVNVCPVVVCVVCVCSVVDDHPCRDPLNPDPVSQCPDCTNPVSRDDD

Organism: Mytilus galloprovincialis (NCBI:txid29158)

Sequence (170 aa):
MLPIGGDIFVVVNEWRDKVLIHIRKYEKNSAEVYVPTKKGIALDLNQWQLLEMYVNEIEEAISQMIDDVTGVPEMTFHLGRGVYVSVNKTYPTVDVRQRWKIPETNQIVSTKKGISLTYDKWEALKGTFPDVRETVPEIETTTPCILSEDHQNQEGMLMCSNCNPFAEPL

Nearest PDB structures (foldseek):
  1pcf-assembly1_A  TM=9.838E-01  e=1.244E-03  Homo sapiens
  4usg-assembly1_B  TM=9.534E-01  e=1.394E-03  Homo sapiens
  2phe-assembly1_A  TM=8.084E-01  e=6.856E-03  Homo sapiens
  4bhm-assembly1_F  TM=7.085E-01  e=5.021E-02  Pyricularia oryzae
  4bg7-assembly1_B  TM=7.868E-01  e=1.321E-01  Tequintavirus T5

Radius of gyration: 16.83 Å; Cα contacts (8 Å, |Δi|>4): 287; chains: 1; bounding box: 42×36×51 Å

Mean predicted aligned error: 4.04 Å